Protein AF-A0A235G2V6-F1 (afdb_monomer)

Foldseek 3Di:
DDDDDDPLLLVLQQQQLCVLVVLCPPPDLCVLCVQLVHDSVLNVCSNRSVDSDDDPSSSVSSCVSSVHDVVNSCVSSDDVVVVVVVVD

Radius of gyration: 13.56 Å; Cα contacts (8 Å, |Δi|>4): 81; chains: 1; bounding box: 24×30×43 Å

Structure (mmCIF, N/CA/C/O backbone):
data_AF-A0A235G2V6-F1
#
_entry.id   AF-A0A235G2V6-F1
#
loop_
_atom_site.group_PDB
_atom_site.id
_atom_site.type_symbol
_atom_site.label_atom_id
_atom_site.label_alt_id
_atom_site.label_comp_id
_atom_site.label_asym_id
_atom_site.label_entity_id
_atom_site.label_seq_id
_atom_site.pdbx_PDB_ins_code
_atom_site.Cartn_x
_atom_site.Cartn_y
_atom_site.Cartn_z
_atom_site.occupancy
_atom_site.B_iso_or_equiv
_atom_site.auth_seq_id
_atom_site.auth_comp_id
_atom_site.auth_asym_id
_atom_site.auth_atom_id
_atom_site.pdbx_PDB_model_num
ATOM 1 N N . MET A 1 1 ? 6.808 -20.242 -15.422 1.00 47.50 1 MET A N 1
ATOM 2 C CA . MET A 1 1 ? 8.060 -19.452 -15.357 1.00 47.50 1 MET A CA 1
ATOM 3 C C . MET A 1 1 ? 7.742 -18.102 -14.726 1.00 47.50 1 MET A C 1
ATOM 5 O O . MET A 1 1 ? 6.683 -17.572 -15.034 1.00 47.50 1 MET A O 1
ATOM 9 N N . ARG A 1 2 ? 8.590 -17.562 -13.839 1.00 63.81 2 ARG A N 1
ATOM 10 C CA . ARG A 1 2 ? 8.478 -16.157 -13.410 1.00 63.81 2 ARG A CA 1
ATOM 11 C C . ARG A 1 2 ? 9.265 -15.316 -14.408 1.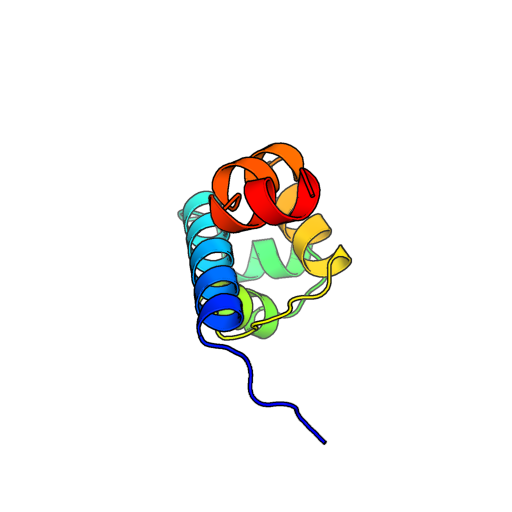00 63.81 2 ARG A C 1
ATOM 13 O O . ARG A 1 2 ? 10.462 -15.542 -14.557 1.00 63.81 2 ARG A O 1
ATOM 20 N N . VAL A 1 3 ? 8.591 -14.410 -15.106 1.00 72.56 3 VAL A N 1
ATOM 21 C CA . VAL A 1 3 ? 9.270 -13.394 -15.914 1.00 72.56 3 VAL A CA 1
ATOM 22 C C . VAL A 1 3 ? 9.945 -12.431 -14.930 1.00 72.56 3 VAL A C 1
ATOM 24 O O . VAL A 1 3 ? 9.283 -12.009 -13.977 1.00 72.56 3 VAL A O 1
ATOM 27 N N . PRO A 1 4 ? 11.252 -12.149 -15.068 1.00 78.25 4 PRO A N 1
ATOM 28 C CA . PRO A 1 4 ? 11.897 -11.134 -14.252 1.00 78.25 4 PRO A CA 1
ATOM 29 C C . PRO A 1 4 ? 11.232 -9.788 -14.528 1.00 78.25 4 PRO A C 1
ATOM 31 O O . PRO A 1 4 ? 10.984 -9.429 -15.676 1.00 78.25 4 PRO A O 1
ATOM 34 N N . LEU A 1 5 ? 10.917 -9.077 -13.454 1.00 74.69 5 LEU A N 1
ATOM 35 C CA . LEU A 1 5 ? 10.284 -7.771 -13.541 1.00 74.69 5 LEU A CA 1
ATOM 36 C C . LEU A 1 5 ? 11.246 -6.777 -14.179 1.00 74.69 5 LEU A C 1
ATOM 38 O O . LEU A 1 5 ? 12.454 -6.805 -13.927 1.00 74.69 5 LEU A O 1
ATOM 42 N N . THR A 1 6 ? 10.693 -5.882 -14.980 1.00 85.50 6 THR A N 1
ATOM 43 C CA . THR A 1 6 ? 11.414 -4.719 -15.484 1.00 85.50 6 THR A CA 1
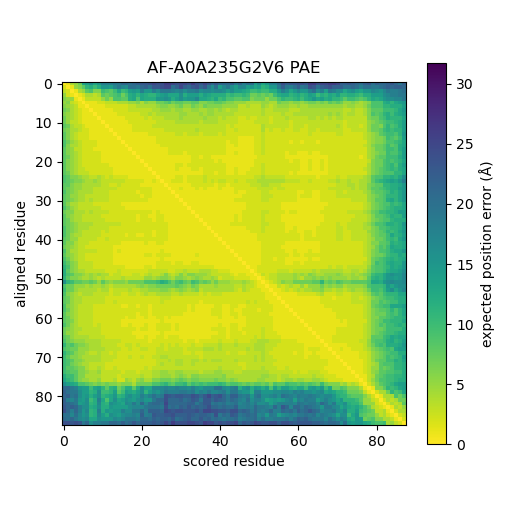ATOM 44 C C . THR A 1 6 ? 11.744 -3.767 -14.332 1.00 85.50 6 THR A C 1
ATOM 46 O O . THR A 1 6 ? 11.065 -3.743 -13.301 1.00 85.50 6 THR A O 1
ATOM 49 N N . ALA A 1 7 ? 12.785 -2.950 -14.505 1.00 85.38 7 ALA A N 1
ATOM 50 C CA . ALA A 1 7 ? 13.129 -1.912 -13.531 1.00 85.38 7 ALA A CA 1
ATOM 51 C C . ALA A 1 7 ? 11.944 -0.962 -13.272 1.00 85.38 7 ALA A C 1
ATOM 53 O O . ALA A 1 7 ? 11.693 -0.589 -12.132 1.00 85.38 7 ALA A O 1
ATOM 54 N N . GLU A 1 8 ? 11.171 -0.658 -14.317 1.00 83.06 8 GLU A N 1
ATOM 55 C CA . GLU A 1 8 ? 9.992 0.204 -14.243 1.00 83.06 8 GLU A CA 1
ATOM 56 C C . GLU A 1 8 ? 8.862 -0.414 -13.400 1.00 83.06 8 GLU A C 1
ATOM 58 O O . GLU A 1 8 ? 8.231 0.274 -12.601 1.00 83.06 8 GLU A O 1
ATOM 63 N N . GLU A 1 9 ? 8.605 -1.720 -13.527 1.00 82.50 9 GLU A N 1
ATOM 64 C CA . GLU A 1 9 ? 7.616 -2.413 -12.686 1.00 82.50 9 GLU A CA 1
ATOM 65 C C . GLU A 1 9 ? 8.033 -2.430 -11.214 1.00 82.50 9 GLU A C 1
ATOM 67 O O . GLU A 1 9 ? 7.192 -2.257 -10.329 1.00 82.50 9 GLU A O 1
ATOM 72 N N . LEU A 1 10 ? 9.329 -2.607 -10.944 1.00 85.69 10 LEU A N 1
ATOM 73 C CA . LEU A 1 10 ? 9.857 -2.563 -9.585 1.00 85.69 10 LEU A CA 1
ATOM 74 C C . LEU A 1 10 ? 9.744 -1.154 -8.986 1.00 85.69 10 LEU A C 1
ATOM 76 O O . LEU A 1 10 ? 9.287 -1.011 -7.853 1.00 85.69 10 LEU A O 1
ATOM 80 N N . GLU A 1 11 ? 10.104 -0.124 -9.752 1.00 88.00 11 GLU A N 1
ATOM 81 C CA . GLU A 1 11 ? 9.983 1.279 -9.351 1.00 88.00 11 GLU A CA 1
ATOM 82 C C . GLU A 1 11 ? 8.521 1.658 -9.072 1.00 88.00 11 GLU A C 1
ATOM 84 O O . GLU A 1 11 ? 8.215 2.259 -8.040 1.00 88.00 11 GLU A O 1
ATOM 89 N N . ARG A 1 12 ? 7.585 1.240 -9.938 1.00 85.69 12 ARG A N 1
ATOM 90 C CA . ARG A 1 12 ? 6.144 1.439 -9.714 1.00 85.69 12 ARG A CA 1
ATOM 91 C C . ARG A 1 12 ? 5.673 0.780 -8.415 1.00 85.69 12 ARG A C 1
ATOM 93 O O . ARG A 1 12 ? 4.947 1.412 -7.647 1.00 85.69 12 ARG A O 1
ATOM 100 N N . GLY A 1 13 ? 6.101 -0.456 -8.148 1.00 89.56 13 GLY A N 1
ATOM 101 C CA . GLY A 1 13 ? 5.786 -1.165 -6.905 1.00 89.56 13 GLY A CA 1
ATOM 102 C C . GLY A 1 13 ? 6.335 -0.465 -5.657 1.00 89.56 13 GLY A C 1
ATOM 103 O O . GLY A 1 13 ? 5.627 -0.355 -4.656 1.00 89.56 13 GLY A O 1
ATOM 104 N N . GLN A 1 14 ? 7.563 0.058 -5.722 1.00 92.12 14 GLN A N 1
ATOM 105 C CA . GLN A 1 14 ? 8.179 0.829 -4.635 1.00 92.12 14 GLN A CA 1
ATOM 106 C C . GLN A 1 14 ? 7.422 2.129 -4.355 1.00 92.12 14 GLN A C 1
ATOM 108 O O . GLN A 1 14 ? 7.016 2.352 -3.216 1.00 92.12 14 GLN A O 1
ATOM 113 N N . ARG A 1 15 ? 7.133 2.929 -5.390 1.00 92.56 15 ARG A N 1
ATOM 114 C CA . ARG A 1 15 ? 6.374 4.186 -5.258 1.00 92.56 15 ARG A CA 1
ATOM 115 C C . ARG A 1 15 ? 4.979 3.964 -4.671 1.00 92.56 15 ARG A C 1
ATOM 117 O O . ARG A 1 15 ? 4.543 4.718 -3.802 1.00 92.56 15 ARG A O 1
ATOM 124 N N . LEU A 1 16 ? 4.279 2.916 -5.115 1.00 93.88 16 LEU A N 1
ATOM 125 C CA . LEU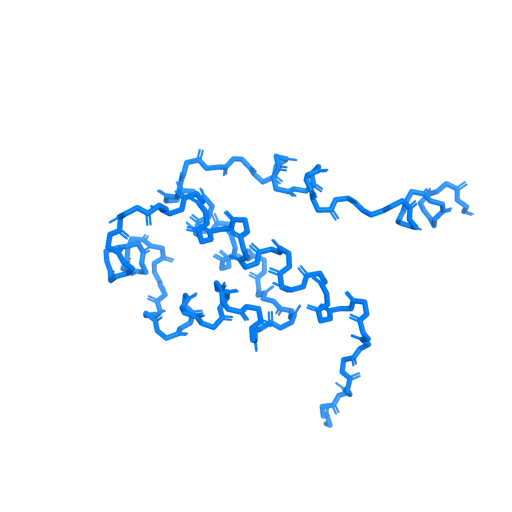 A 1 16 ? 2.984 2.527 -4.548 1.00 93.88 16 LEU A CA 1
ATOM 126 C C . LEU A 1 16 ? 3.118 2.154 -3.065 1.00 93.88 16 LEU A C 1
ATOM 128 O O . LEU A 1 16 ? 2.335 2.622 -2.238 1.00 93.88 16 LEU A O 1
ATOM 132 N N . GLY A 1 17 ? 4.110 1.327 -2.729 1.00 95.25 17 GLY A N 1
ATOM 133 C CA . GLY A 1 17 ? 4.380 0.902 -1.359 1.00 95.25 17 GLY A CA 1
ATOM 134 C C . GLY A 1 17 ? 4.654 2.069 -0.415 1.00 95.25 17 GLY A C 1
ATOM 135 O O . GLY A 1 17 ? 4.040 2.156 0.649 1.00 95.25 17 GLY A O 1
ATOM 136 N N . GLU A 1 18 ? 5.511 3.000 -0.829 1.00 95.31 18 GLU A N 1
ATOM 137 C CA . GLU A 1 18 ? 5.845 4.208 -0.070 1.00 95.31 18 GLU A CA 1
ATOM 138 C C . GLU A 1 18 ? 4.629 5.108 0.161 1.00 95.31 18 GLU A C 1
ATOM 140 O O . GLU A 1 18 ? 4.431 5.613 1.270 1.00 95.31 18 GLU A O 1
ATOM 145 N N . LEU A 1 19 ? 3.777 5.275 -0.852 1.00 95.25 19 LEU A N 1
ATOM 146 C CA . LEU A 1 19 ? 2.564 6.077 -0.735 1.00 95.25 19 LEU A CA 1
ATOM 147 C C . LEU A 1 19 ? 1.589 5.464 0.278 1.00 95.25 19 LEU A C 1
ATOM 149 O O . LEU A 1 19 ? 1.117 6.159 1.180 1.00 95.25 19 LEU A O 1
ATOM 153 N N . LEU A 1 20 ? 1.343 4.154 0.194 1.00 96.38 20 LEU A N 1
ATOM 154 C CA . LEU A 1 20 ? 0.488 3.447 1.154 1.00 96.38 20 LEU A CA 1
ATOM 155 C C . LEU A 1 20 ? 1.081 3.471 2.569 1.00 96.38 20 LEU A C 1
ATOM 157 O O . LEU A 1 20 ? 0.363 3.728 3.536 1.00 96.38 20 LEU A O 1
ATOM 161 N N . ARG A 1 21 ? 2.401 3.290 2.700 1.00 97.12 21 ARG A N 1
ATOM 162 C CA . ARG A 1 21 ? 3.118 3.389 3.979 1.00 97.12 21 ARG A CA 1
ATOM 163 C C . ARG A 1 21 ? 2.972 4.772 4.605 1.00 97.12 21 ARG A C 1
ATOM 165 O O . ARG A 1 21 ? 2.783 4.868 5.821 1.00 97.12 21 ARG A O 1
ATOM 172 N N . THR A 1 22 ? 3.080 5.819 3.792 1.00 96.56 22 THR A N 1
ATOM 173 C CA . THR A 1 22 ? 2.943 7.216 4.219 1.00 96.56 22 THR A CA 1
ATOM 174 C C . THR A 1 22 ? 1.525 7.484 4.699 1.00 96.56 22 THR A C 1
ATOM 176 O O . THR A 1 22 ? 1.334 7.993 5.798 1.00 96.56 22 THR A O 1
ATOM 179 N N . ALA A 1 23 ? 0.522 7.054 3.934 1.00 96.44 23 ALA A N 1
ATOM 180 C CA . ALA A 1 23 ? -0.876 7.226 4.302 1.00 96.44 23 ALA A CA 1
ATOM 181 C C . ALA A 1 23 ? -1.297 6.396 5.522 1.00 96.44 23 ALA A C 1
ATOM 183 O O . ALA A 1 23 ? -2.155 6.822 6.300 1.00 96.44 23 ALA A O 1
ATOM 184 N N . ARG A 1 24 ? -0.687 5.225 5.747 1.00 97.69 24 ARG A N 1
ATOM 185 C CA . ARG A 1 24 ? -0.861 4.495 7.007 1.00 97.69 24 ARG A CA 1
ATOM 186 C C . ARG A 1 24 ? -0.362 5.309 8.200 1.00 97.69 24 ARG A C 1
ATOM 188 O O . ARG A 1 24 ? -1.014 5.280 9.245 1.00 97.69 24 ARG A O 1
ATOM 195 N N . GLY A 1 25 ? 0.742 6.042 8.046 1.00 97.38 25 GLY A N 1
ATOM 196 C CA . GLY A 1 25 ? 1.331 6.851 9.112 1.00 97.38 25 GLY A CA 1
ATOM 1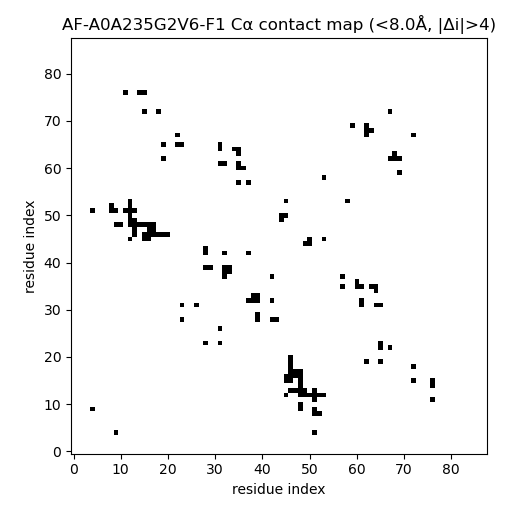97 C C . GLY A 1 25 ? 1.693 5.992 10.325 1.00 97.38 25 GLY A C 1
ATOM 198 O O . GLY A 1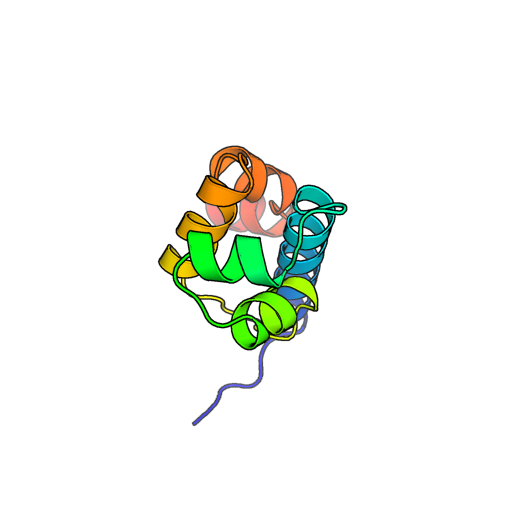 25 ? 2.361 4.961 10.183 1.00 97.38 25 GLY A O 1
ATOM 199 N N . ASP A 1 26 ? 1.208 6.394 11.497 1.00 97.38 26 ASP A N 1
ATOM 200 C CA . ASP A 1 26 ? 1.439 5.701 12.771 1.00 97.38 26 ASP A CA 1
ATOM 201 C C . ASP A 1 26 ? 0.383 4.631 13.088 1.00 97.38 26 ASP A C 1
ATOM 203 O O . ASP A 1 26 ? 0.478 3.939 14.104 1.00 97.38 26 ASP A O 1
ATOM 207 N N . ARG A 1 27 ? -0.619 4.440 12.213 1.00 97.88 27 ARG A N 1
ATOM 208 C CA . ARG A 1 27 ? -1.622 3.381 12.393 1.00 97.88 27 ARG A CA 1
ATOM 209 C C . ARG A 1 27 ? -0.948 2.013 12.427 1.00 97.88 27 ARG A C 1
ATOM 211 O O . ARG A 1 27 ? -0.041 1.726 11.639 1.00 97.88 27 ARG A O 1
ATOM 218 N N . SER A 1 28 ? -1.435 1.142 13.309 1.00 98.06 28 SER A N 1
ATOM 219 C CA . SER A 1 28 ? -0.931 -0.225 13.444 1.00 98.06 28 SER A CA 1
ATOM 220 C C . SER A 1 28 ? -1.034 -0.982 12.120 1.00 98.06 28 SER A C 1
ATOM 222 O O . SER A 1 28 ? -2.119 -1.132 11.561 1.00 98.06 28 SER A O 1
ATOM 224 N N . MET A 1 29 ? 0.094 -1.514 11.644 1.00 98.19 29 MET A N 1
ATOM 225 C CA . MET A 1 29 ? 0.126 -2.391 10.468 1.00 98.19 29 MET A CA 1
ATOM 226 C C . MET A 1 29 ? -0.744 -3.638 10.672 1.00 98.19 29 MET A C 1
ATOM 228 O O . MET A 1 29 ? -1.345 -4.123 9.722 1.00 98.19 29 MET A O 1
ATOM 232 N N . VAL A 1 30 ? -0.831 -4.139 11.909 1.00 98.44 30 VAL A N 1
ATOM 233 C CA . VAL A 1 30 ? -1.673 -5.296 12.239 1.00 98.44 30 VAL A CA 1
ATOM 234 C C . VAL A 1 30 ? -3.146 -4.957 12.047 1.00 98.44 30 VAL A C 1
ATOM 236 O O . VAL A 1 30 ? -3.849 -5.710 11.382 1.00 98.44 30 VAL A O 1
ATOM 239 N N . GLN A 1 31 ? -3.588 -3.809 12.569 1.00 98.44 31 GLN A N 1
ATOM 240 C CA . GLN A 1 31 ? -4.985 -3.389 12.460 1.00 98.44 31 GLN A CA 1
ATOM 241 C C . GLN A 1 31 ? -5.369 -3.110 11.004 1.00 98.44 31 GLN A C 1
ATOM 243 O O . GLN A 1 31 ? -6.365 -3.632 10.529 1.00 98.44 31 GLN A O 1
ATOM 248 N N . VAL A 1 32 ? -4.526 -2.383 10.263 1.00 98.56 32 VAL A N 1
ATOM 249 C CA . VAL A 1 32 ? -4.788 -2.091 8.844 1.00 98.56 32 VAL A CA 1
ATOM 250 C C . VAL A 1 32 ? -4.849 -3.364 8.004 1.00 98.56 32 VAL A C 1
ATOM 252 O O . VAL A 1 32 ? -5.714 -3.483 7.145 1.00 98.56 32 VAL A O 1
ATOM 255 N N . ALA A 1 33 ? -3.948 -4.324 8.236 1.00 98.38 33 ALA A N 1
ATOM 256 C CA . ALA A 1 33 ? -3.974 -5.589 7.508 1.00 98.38 33 ALA A CA 1
ATOM 257 C C . ALA A 1 33 ? -5.250 -6.388 7.809 1.00 98.38 33 ALA A C 1
ATOM 259 O O . ALA A 1 33 ? -5.861 -6.918 6.883 1.00 98.38 33 ALA A O 1
ATOM 260 N N . LEU A 1 34 ? -5.660 -6.431 9.083 1.00 98.50 34 LEU A N 1
ATOM 261 C CA . LEU A 1 34 ? -6.893 -7.085 9.514 1.00 98.50 34 LEU A CA 1
ATOM 262 C C . LEU A 1 34 ? -8.124 -6.451 8.854 1.00 98.50 34 LEU A C 1
ATOM 264 O O . LEU A 1 34 ? -8.909 -7.168 8.239 1.00 98.50 34 LEU A O 1
ATOM 268 N N . ASP A 1 35 ? -8.249 -5.125 8.929 1.00 98.44 35 ASP A N 1
ATOM 269 C CA . ASP A 1 35 ? -9.379 -4.382 8.361 1.00 98.44 35 ASP A CA 1
ATOM 270 C C . ASP A 1 35 ? -9.430 -4.516 6.829 1.00 98.44 35 ASP A C 1
ATOM 272 O O . ASP A 1 35 ? -10.507 -4.579 6.243 1.00 98.44 35 ASP A O 1
ATOM 276 N N . ALA A 1 36 ? -8.268 -4.624 6.172 1.00 97.94 36 ALA A N 1
ATOM 277 C CA . ALA A 1 36 ? -8.162 -4.829 4.727 1.00 97.94 36 ALA A CA 1
ATOM 278 C C . ALA A 1 36 ? -8.303 -6.306 4.303 1.00 97.94 36 ALA A C 1
ATOM 280 O O . ALA A 1 36 ? -8.195 -6.617 3.116 1.00 97.94 36 ALA A O 1
ATOM 281 N N . GLY A 1 37 ? -8.496 -7.235 5.248 1.00 98.06 37 GLY A N 1
ATOM 282 C CA . GLY A 1 37 ? -8.667 -8.661 4.964 1.00 98.06 37 GLY A CA 1
ATOM 283 C C . GLY A 1 37 ? -7.419 -9.353 4.403 1.00 98.06 37 GLY A C 1
ATOM 284 O O . GLY A 1 37 ? -7.534 -10.325 3.656 1.00 98.06 37 GLY A O 1
ATOM 285 N N . ILE A 1 38 ? -6.218 -8.867 4.736 1.00 98.00 38 ILE A N 1
ATOM 286 C CA . ILE A 1 38 ? -4.943 -9.431 4.270 1.00 98.00 38 ILE A CA 1
ATOM 287 C C . ILE A 1 38 ? -4.002 -9.774 5.423 1.00 98.00 38 ILE A C 1
ATOM 289 O O . ILE A 1 38 ? -4.148 -9.326 6.555 1.00 98.00 38 ILE A O 1
ATOM 293 N N . SER A 1 39 ? -2.972 -10.571 5.132 1.00 98.12 39 SER A N 1
ATOM 294 C CA . SER A 1 39 ? -1.934 -10.837 6.127 1.00 98.12 39 SER A CA 1
ATOM 295 C C . SER A 1 39 ? -1.055 -9.601 6.36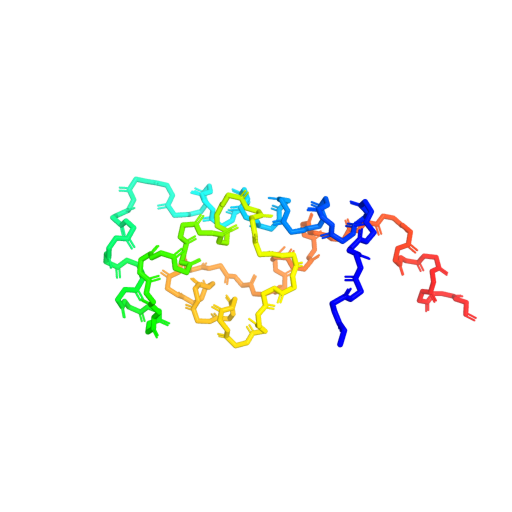6 1.00 98.12 39 SER A C 1
ATOM 297 O O . SER A 1 39 ? -0.752 -8.845 5.438 1.00 98.12 39 SER A O 1
ATOM 299 N N . VAL A 1 40 ? -0.563 -9.442 7.599 1.00 98.19 40 VAL A N 1
ATOM 300 C CA . VAL A 1 40 ? 0.423 -8.405 7.966 1.00 98.19 40 VAL A CA 1
ATOM 301 C C . VAL A 1 40 ? 1.673 -8.497 7.089 1.00 98.19 40 VAL A C 1
ATOM 303 O O . VAL A 1 40 ? 2.251 -7.483 6.708 1.00 98.19 40 VAL A O 1
ATOM 306 N N . GLU A 1 41 ? 2.075 -9.715 6.726 1.00 97.81 41 GLU A N 1
ATOM 307 C CA . GLU A 1 41 ? 3.220 -9.948 5.848 1.00 97.81 41 GLU A CA 1
ATOM 308 C C . GLU A 1 41 ? 2.953 -9.485 4.409 1.00 97.81 41 GLU A C 1
ATOM 310 O O . GLU A 1 41 ? 3.840 -8.925 3.764 1.00 97.81 41 GLU A O 1
ATOM 315 N N . THR A 1 42 ? 1.726 -9.660 3.908 1.00 96.56 42 THR A N 1
ATOM 316 C CA . THR A 1 42 ? 1.302 -9.109 2.613 1.00 96.56 42 THR A CA 1
ATOM 317 C C . THR A 1 42 ? 1.399 -7.589 2.640 1.00 96.56 42 THR A C 1
ATOM 319 O O . THR A 1 42 ? 2.050 -7.015 1.769 1.00 96.56 42 THR A O 1
ATOM 322 N N . LEU A 1 43 ? 0.826 -6.941 3.661 1.00 97.69 43 LEU A N 1
ATOM 323 C CA . LEU A 1 43 ? 0.883 -5.484 3.798 1.00 97.69 43 LEU A CA 1
ATOM 324 C C . LEU A 1 43 ? 2.331 -4.983 3.898 1.00 97.69 43 LEU A C 1
ATOM 326 O O . LEU A 1 43 ? 2.709 -4.056 3.188 1.00 97.69 43 LEU A O 1
ATOM 330 N N . ARG A 1 44 ? 3.181 -5.646 4.693 1.00 97.31 44 ARG A N 1
ATOM 331 C CA . ARG A 1 44 ? 4.611 -5.321 4.804 1.00 97.31 44 ARG A CA 1
ATOM 332 C C . ARG A 1 44 ? 5.324 -5.391 3.456 1.00 97.31 44 ARG A C 1
ATOM 334 O O . ARG A 1 44 ? 6.120 -4.510 3.137 1.00 97.31 44 ARG A O 1
ATOM 341 N N . LYS A 1 45 ? 5.074 -6.435 2.666 1.00 96.06 45 LYS A N 1
ATOM 342 C CA . LYS A 1 45 ? 5.684 -6.589 1.340 1.00 96.06 45 LYS A CA 1
ATOM 343 C C . LYS A 1 45 ? 5.196 -5.532 0.353 1.00 96.06 45 LYS A C 1
ATOM 345 O O . LYS A 1 45 ? 6.002 -5.075 -0.450 1.00 96.06 45 LYS A O 1
ATOM 350 N N . ILE A 1 46 ? 3.926 -5.133 0.427 1.00 96.06 46 ILE A N 1
ATOM 351 C CA . ILE A 1 46 ? 3.388 -4.030 -0.379 1.00 96.06 46 ILE A CA 1
ATOM 352 C C . ILE A 1 46 ? 4.088 -2.727 0.010 1.00 96.06 46 ILE A C 1
ATOM 354 O O . ILE A 1 46 ? 4.699 -2.097 -0.842 1.00 96.06 46 ILE A O 1
ATOM 358 N N . GLU A 1 47 ? 4.088 -2.369 1.295 1.00 97.00 47 GLU A N 1
ATOM 359 C CA . GLU A 1 47 ? 4.672 -1.112 1.791 1.00 97.00 47 GLU A CA 1
ATOM 360 C C . GLU A 1 47 ? 6.180 -0.986 1.566 1.00 97.00 47 GLU A C 1
ATOM 362 O O . GLU A 1 47 ? 6.712 0.116 1.527 1.00 97.00 47 GLU A O 1
ATOM 367 N N . THR A 1 48 ? 6.878 -2.112 1.426 1.00 94.31 48 THR A N 1
ATOM 368 C CA . THR A 1 48 ? 8.317 -2.150 1.122 1.00 94.31 48 THR A CA 1
ATOM 369 C C . THR A 1 48 ? 8.613 -2.330 -0.368 1.00 94.31 48 THR A C 1
ATOM 371 O O . THR A 1 48 ? 9.767 -2.548 -0.731 1.00 94.31 48 THR A O 1
ATOM 374 N N . GLY A 1 49 ? 7.594 -2.302 -1.236 1.00 90.56 49 GLY A N 1
ATOM 375 C CA . GLY A 1 49 ? 7.754 -2.458 -2.686 1.00 90.56 49 GLY A CA 1
ATOM 376 C C . GLY A 1 49 ? 8.233 -3.844 -3.130 1.00 90.56 49 GLY A C 1
ATOM 377 O O . GLY A 1 49 ? 8.688 -4.017 -4.256 1.00 90.56 49 GLY A O 1
ATOM 378 N N . ARG A 1 50 ? 8.156 -4.857 -2.256 1.00 88.69 50 ARG A N 1
ATOM 379 C CA . ARG A 1 50 ? 8.600 -6.239 -2.526 1.00 88.69 50 ARG A CA 1
ATOM 380 C C . ARG A 1 50 ? 7.562 -7.076 -3.272 1.00 88.69 50 ARG A C 1
ATOM 382 O O . ARG A 1 50 ? 7.831 -8.229 -3.608 1.00 88.69 50 ARG A O 1
ATOM 389 N N . ILE A 1 51 ? 6.379 -6.519 -3.512 1.00 85.19 51 ILE A N 1
ATOM 390 C CA . ILE A 1 51 ? 5.385 -7.057 -4.438 1.00 85.19 51 ILE A CA 1
ATOM 391 C C . ILE A 1 51 ? 5.310 -6.091 -5.613 1.00 85.19 51 ILE A C 1
ATOM 393 O O . ILE A 1 51 ? 4.810 -4.981 -5.471 1.00 85.19 51 ILE A O 1
ATOM 397 N N . ALA A 1 52 ? 5.812 -6.516 -6.768 1.00 74.06 52 ALA A N 1
ATOM 398 C CA . ALA A 1 52 ? 5.879 -5.647 -7.939 1.00 74.06 52 ALA A CA 1
ATOM 399 C C . ALA A 1 52 ? 4.538 -5.487 -8.660 1.00 74.06 52 ALA A C 1
ATOM 401 O O . ALA A 1 52 ? 4.247 -4.427 -9.199 1.00 74.06 52 ALA A O 1
ATOM 402 N N . THR A 1 53 ? 3.702 -6.525 -8.641 1.00 82.31 53 THR A N 1
ATOM 403 C CA . THR A 1 53 ? 2.357 -6.507 -9.226 1.00 82.31 53 THR A CA 1
ATOM 404 C C . THR A 1 53 ? 1.333 -6.927 -8.174 1.00 82.31 53 THR A C 1
ATOM 406 O O . THR A 1 53 ? 0.837 -8.057 -8.186 1.00 82.31 53 THR A O 1
ATOM 409 N N . PRO A 1 54 ? 1.045 -6.058 -7.187 1.00 86.12 54 PRO A N 1
ATOM 410 C CA . PRO A 1 54 ? 0.035 -6.369 -6.192 1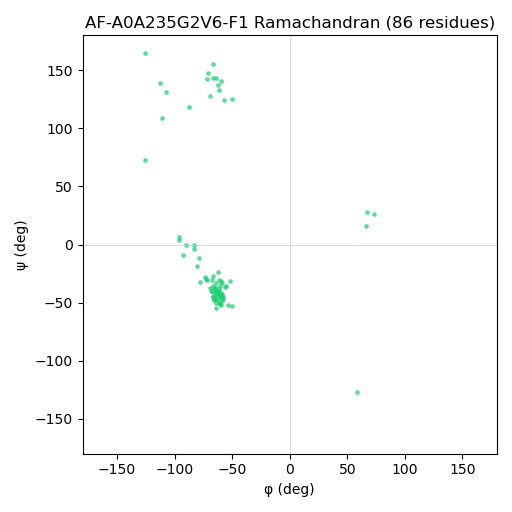.00 86.12 54 PRO A CA 1
ATOM 411 C C . PRO A 1 54 ? -1.332 -6.483 -6.865 1.00 86.12 54 PRO A C 1
ATOM 413 O O . PRO A 1 54 ? -1.644 -5.757 -7.809 1.00 86.12 54 PRO A O 1
ATOM 416 N N . ALA A 1 55 ? -2.150 -7.417 -6.385 1.00 92.56 55 ALA A N 1
ATOM 417 C CA . ALA A 1 55 ? -3.483 -7.617 -6.929 1.00 92.56 55 ALA A CA 1
ATOM 418 C C . ALA A 1 55 ? -4.335 -6.356 -6.724 1.00 92.56 55 ALA A C 1
ATOM 420 O O . ALA A 1 55 ? -4.337 -5.782 -5.634 1.00 92.56 55 ALA A O 1
ATOM 421 N N . PHE A 1 56 ? -5.094 -5.962 -7.752 1.00 93.94 56 PHE A N 1
ATOM 422 C CA . PHE A 1 56 ? -5.941 -4.765 -7.716 1.00 93.94 56 PHE A CA 1
ATOM 423 C C . PHE A 1 56 ? -6.835 -4.730 -6.471 1.00 93.94 56 PHE A C 1
ATOM 425 O O . PHE A 1 56 ? -6.750 -3.788 -5.693 1.00 93.94 56 PHE A O 1
ATOM 432 N N . PHE A 1 57 ? -7.595 -5.802 -6.219 1.00 96.00 57 PHE A N 1
ATOM 433 C CA . PHE A 1 57 ? -8.499 -5.886 -5.066 1.00 96.00 57 PHE A CA 1
ATOM 434 C C . PHE A 1 57 ? -7.784 -5.755 -3.717 1.00 96.00 57 PHE A C 1
ATOM 436 O O . PHE A 1 57 ? -8.348 -5.204 -2.778 1.00 96.00 57 PHE A O 1
ATOM 443 N N . THR A 1 58 ? -6.529 -6.204 -3.618 1.00 96.69 58 THR A N 1
ATOM 444 C CA . THR A 1 58 ? -5.719 -5.998 -2.413 1.00 96.69 58 THR A CA 1
ATOM 445 C C . THR A 1 58 ? -5.398 -4.521 -2.209 1.00 96.69 58 THR A C 1
ATOM 447 O O . THR A 1 58 ? -5.517 -4.020 -1.096 1.00 96.69 58 THR A O 1
ATOM 450 N N . ILE A 1 59 ? -5.017 -3.810 -3.272 1.00 96.38 59 ILE A N 1
ATOM 451 C CA . ILE A 1 59 ? -4.744 -2.371 -3.193 1.00 96.38 59 ILE A CA 1
ATOM 452 C C . ILE A 1 59 ? -6.023 -1.585 -2.911 1.00 96.38 59 ILE A C 1
ATOM 454 O O . ILE A 1 59 ? -5.985 -0.676 -2.090 1.00 96.38 59 ILE A O 1
ATOM 458 N N . SER A 1 60 ? -7.152 -1.957 -3.519 1.00 97.00 60 SER A N 1
ATOM 459 C CA . SER A 1 60 ? -8.455 -1.338 -3.255 1.00 97.00 60 SER A CA 1
ATOM 460 C C . SER A 1 60 ? -8.868 -1.458 -1.789 1.00 97.00 60 SER A C 1
ATOM 462 O O . SER A 1 60 ? -9.191 -0.442 -1.182 1.00 97.00 60 SER A O 1
ATOM 464 N N . ALA A 1 61 ? -8.782 -2.656 -1.201 1.00 97.81 61 ALA A N 1
ATOM 465 C CA . ALA A 1 61 ? -9.132 -2.875 0.204 1.00 97.81 61 ALA A CA 1
ATOM 466 C C . ALA A 1 61 ? -8.223 -2.083 1.159 1.00 97.81 61 ALA A C 1
ATOM 468 O O . ALA A 1 61 ? -8.693 -1.453 2.103 1.00 97.81 61 ALA A O 1
ATOM 469 N N . VAL A 1 62 ? -6.911 -2.056 0.893 1.00 97.94 62 VAL A N 1
ATOM 470 C CA . VAL A 1 62 ? -5.975 -1.250 1.690 1.00 97.94 62 VAL A CA 1
ATOM 471 C C . VAL A 1 62 ? -6.272 0.243 1.532 1.00 97.94 62 VAL A C 1
ATOM 473 O O . VAL A 1 62 ? -6.298 0.961 2.525 1.00 97.94 62 VAL A O 1
ATOM 476 N N . ALA A 1 63 ? -6.520 0.727 0.314 1.00 97.12 63 ALA A N 1
ATOM 477 C CA . ALA A 1 63 ? -6.828 2.133 0.059 1.00 97.12 63 ALA A CA 1
ATOM 478 C C . ALA A 1 63 ? -8.104 2.586 0.788 1.00 97.12 63 ALA A C 1
ATOM 480 O O . ALA A 1 63 ? -8.104 3.660 1.390 1.00 97.12 63 ALA A O 1
ATOM 481 N N . GLU A 1 64 ? -9.142 1.746 0.803 1.00 97.75 64 GLU A N 1
ATOM 482 C CA . GLU A 1 64 ? -10.392 1.986 1.531 1.00 97.75 64 GLU A CA 1
ATOM 483 C C . GLU A 1 64 ? -10.149 2.150 3.037 1.00 97.75 64 GLU A C 1
ATOM 485 O O . GLU A 1 64 ? -10.495 3.184 3.607 1.00 97.75 64 GLU A O 1
ATOM 490 N N . VAL A 1 65 ? -9.448 1.200 3.666 1.00 98.25 65 VAL A N 1
ATOM 491 C CA . VAL A 1 65 ? -9.069 1.273 5.093 1.00 98.25 65 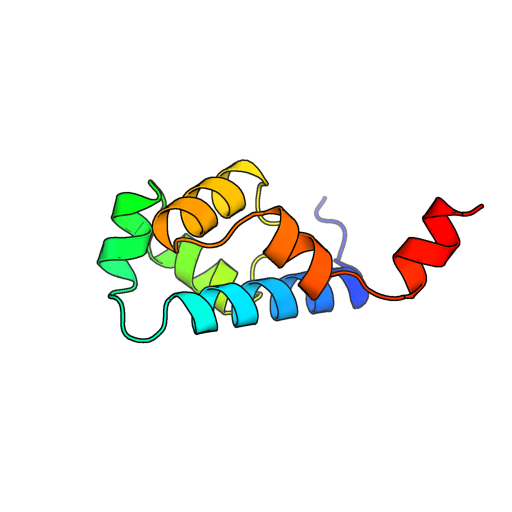VAL A CA 1
ATOM 492 C C . VAL A 1 65 ? -8.198 2.496 5.386 1.00 98.25 65 VAL A C 1
ATOM 494 O O . VAL A 1 65 ? -8.279 3.116 6.452 1.00 98.25 65 VAL A O 1
ATOM 497 N N . LEU A 1 66 ? -7.336 2.870 4.440 1.00 97.44 66 LEU A N 1
ATOM 498 C CA . LEU A 1 66 ? -6.466 4.025 4.590 1.00 97.44 66 LEU A CA 1
ATOM 499 C C . LEU A 1 66 ? -7.174 5.365 4.345 1.00 97.44 66 LEU A C 1
ATOM 501 O O . LEU A 1 66 ? -6.600 6.387 4.726 1.00 97.44 66 LEU A O 1
ATOM 505 N N . GLY A 1 67 ? -8.393 5.369 3.799 1.00 96.38 67 GLY A N 1
ATOM 506 C CA . GLY A 1 67 ? -9.145 6.577 3.457 1.00 96.38 67 GLY A CA 1
ATOM 507 C C . GLY A 1 67 ? -8.608 7.303 2.218 1.00 96.38 67 GLY A C 1
ATOM 508 O O . GLY A 1 67 ? -8.754 8.519 2.111 1.00 96.38 67 GLY A O 1
ATOM 509 N N . ILE A 1 68 ? -7.953 6.585 1.300 1.00 95.56 68 ILE A N 1
ATOM 510 C CA . ILE A 1 68 ? -7.369 7.148 0.075 1.00 95.56 68 ILE A CA 1
ATOM 511 C C . ILE A 1 68 ? -8.217 6.730 -1.123 1.00 95.56 68 ILE A C 1
ATOM 513 O O . ILE A 1 68 ? -8.489 5.546 -1.312 1.00 95.56 68 ILE A O 1
ATOM 517 N N . SER A 1 69 ? -8.581 7.679 -1.988 1.00 94.94 69 SER A N 1
ATOM 518 C CA . SER A 1 69 ? -9.234 7.325 -3.250 1.00 94.94 69 SER A CA 1
ATOM 519 C C . SER A 1 69 ? -8.254 6.676 -4.231 1.00 94.94 69 SER A C 1
ATOM 521 O O . SER A 1 69 ? -7.099 7.097 -4.363 1.00 94.94 69 SER A O 1
ATOM 523 N N . LEU A 1 70 ? -8.732 5.678 -4.979 1.00 94.00 70 LEU A N 1
ATOM 524 C CA . LEU A 1 70 ? -7.947 5.050 -6.044 1.00 94.00 70 LEU A CA 1
ATOM 525 C C . LEU A 1 70 ? -7.569 6.048 -7.148 1.00 94.00 70 LEU A C 1
ATOM 527 O O . LEU A 1 70 ? -6.482 5.942 -7.707 1.00 94.00 70 LEU A O 1
ATOM 531 N N . ASP A 1 71 ? -8.400 7.062 -7.403 1.00 92.62 71 ASP A N 1
ATOM 532 C CA . ASP A 1 71 ? -8.065 8.160 -8.316 1.00 92.62 71 ASP A CA 1
ATOM 533 C C . ASP A 1 71 ? -6.849 8.963 -7.848 1.00 92.62 71 ASP A C 1
ATOM 535 O 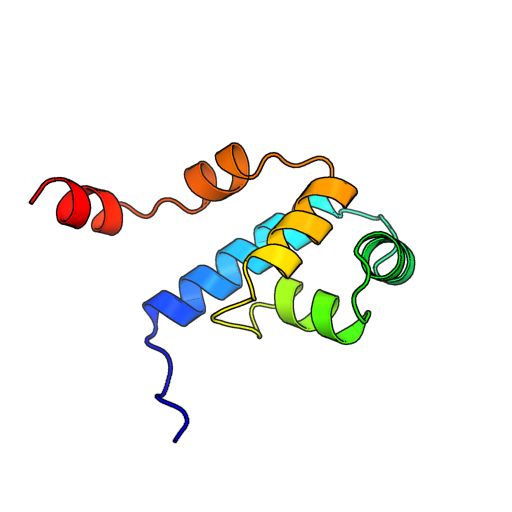O . ASP A 1 71 ? -6.004 9.338 -8.660 1.00 92.62 71 ASP A O 1
ATOM 539 N N . THR A 1 72 ? -6.741 9.235 -6.542 1.00 89.94 72 THR A N 1
ATOM 540 C CA . THR A 1 72 ? -5.582 9.946 -5.980 1.00 89.94 72 THR A CA 1
ATOM 541 C C . THR A 1 72 ? -4.330 9.098 -6.133 1.00 89.94 72 THR A C 1
ATOM 543 O O . THR A 1 72 ? -3.323 9.583 -6.641 1.00 89.94 72 THR A O 1
ATOM 546 N N . LEU A 1 73 ? -4.418 7.812 -5.780 1.00 90.94 73 LEU A N 1
ATOM 547 C CA . LEU A 1 73 ? -3.344 6.840 -5.984 1.00 90.94 73 LEU A CA 1
ATOM 548 C C . LEU A 1 73 ? -2.873 6.811 -7.443 1.00 90.94 73 LEU A C 1
ATOM 550 O O . LEU A 1 73 ? -1.682 6.962 -7.704 1.00 90.94 73 LEU A O 1
ATOM 554 N N . ALA A 1 74 ? -3.799 6.665 -8.392 1.00 89.88 74 ALA A N 1
ATOM 555 C CA . ALA A 1 74 ? -3.486 6.614 -9.816 1.00 89.88 74 ALA A CA 1
ATOM 556 C C . ALA A 1 74 ? -2.808 7.905 -10.297 1.00 89.88 74 ALA A C 1
ATOM 558 O O . ALA A 1 74 ? -1.773 7.836 -10.953 1.00 89.88 74 ALA A O 1
ATOM 559 N N . LYS A 1 75 ? -3.324 9.078 -9.910 1.00 89.38 75 LYS A N 1
ATOM 560 C CA . LYS A 1 75 ? -2.740 10.380 -10.278 1.00 89.38 75 LYS A CA 1
ATOM 561 C C . LYS A 1 75 ? -1.343 10.594 -9.699 1.00 89.38 75 LYS A C 1
ATOM 563 O O . LYS A 1 75 ? -0.496 11.167 -10.372 1.00 89.38 75 LYS A O 1
ATOM 568 N N . THR A 1 76 ? -1.078 10.147 -8.472 1.00 86.94 76 THR A N 1
ATOM 569 C CA . THR A 1 76 ? 0.260 10.267 -7.864 1.00 86.94 76 THR A CA 1
ATOM 570 C C . THR A 1 76 ? 1.266 9.286 -8.477 1.00 86.94 76 THR A C 1
ATOM 572 O O . THR A 1 76 ? 2.471 9.553 -8.503 1.00 86.94 76 THR A O 1
ATOM 575 N N . LEU A 1 77 ? 0.781 8.150 -8.980 1.00 85.75 77 LEU A N 1
ATOM 576 C CA . LEU A 1 77 ? 1.598 7.115 -9.614 1.00 85.75 77 LEU A CA 1
ATOM 577 C C . LEU A 1 77 ? 1.710 7.272 -11.135 1.00 85.75 77 LEU A C 1
ATOM 579 O O . LEU A 1 77 ? 2.546 6.597 -11.742 1.00 85.75 77 LEU A O 1
ATOM 583 N N . GLU A 1 78 ? 0.936 8.173 -11.751 1.00 81.31 78 GLU A N 1
ATOM 584 C CA . GLU A 1 78 ? 1.112 8.540 -13.155 1.00 81.31 78 GLU A CA 1
ATOM 585 C C . GLU A 1 78 ? 2.582 8.891 -13.399 1.00 81.31 78 GLU A C 1
ATOM 587 O O . GLU A 1 78 ? 3.202 9.697 -12.703 1.00 81.31 78 GLU A O 1
ATOM 592 N N . THR A 1 79 ? 3.161 8.213 -14.383 1.00 65.81 79 THR A N 1
ATOM 593 C CA . THR A 1 79 ? 4.527 8.458 -14.845 1.00 65.81 79 THR A CA 1
ATOM 594 C C . THR A 1 79 ? 4.399 9.021 -16.266 1.00 65.81 79 THR A C 1
ATOM 596 O O . THR A 1 79 ? 3.534 8.535 -17.005 1.00 65.81 79 THR A O 1
ATOM 599 N N . PRO A 1 80 ? 5.175 10.044 -16.674 1.00 59.16 80 PRO A N 1
ATOM 600 C CA . PRO A 1 80 ? 4.981 10.735 -17.956 1.00 59.16 80 PRO A CA 1
ATOM 601 C C . PRO A 1 80 ? 4.915 9.808 -19.183 1.00 59.16 80 PRO A C 1
ATOM 603 O O . PRO A 1 80 ? 4.153 10.065 -20.110 1.00 59.16 80 PRO A O 1
ATOM 606 N N . GLN A 1 81 ? 5.627 8.681 -19.150 1.00 59.50 81 GLN A N 1
ATOM 607 C CA . GLN A 1 81 ? 5.705 7.691 -20.229 1.00 59.50 81 GLN A CA 1
ATOM 608 C C . GLN A 1 81 ? 4.373 6.960 -20.493 1.00 59.50 81 GLN A C 1
ATOM 610 O O . GLN A 1 81 ? 4.121 6.518 -21.614 1.00 59.50 81 GLN A O 1
ATOM 615 N N . LEU A 1 82 ? 3.493 6.834 -19.490 1.00 58.72 82 LEU A N 1
ATOM 616 C CA . LEU A 1 82 ? 2.161 6.237 -19.670 1.00 58.72 82 LEU A CA 1
ATOM 617 C C . LEU A 1 82 ? 1.217 7.165 -20.451 1.00 58.72 82 LEU A C 1
ATOM 619 O O . LEU A 1 82 ? 0.360 6.672 -21.182 1.00 58.72 82 LEU A O 1
ATOM 623 N N . ARG A 1 83 ? 1.399 8.491 -20.353 1.00 55.47 83 ARG A N 1
ATOM 624 C CA . ARG A 1 83 ? 0.613 9.465 -21.130 1.00 55.47 83 ARG A CA 1
ATOM 625 C C . ARG A 1 83 ? 0.946 9.406 -22.618 1.00 55.47 83 ARG A C 1
ATOM 627 O O . ARG A 1 83 ? 0.033 9.453 -23.433 1.00 55.47 83 ARG A O 1
ATOM 634 N N . GLU A 1 84 ? 2.223 9.246 -22.964 1.00 54.28 84 GLU A N 1
ATOM 635 C CA . GLU A 1 84 ? 2.666 9.126 -24.362 1.00 54.28 84 GLU A CA 1
ATOM 636 C C . GLU A 1 84 ? 2.149 7.842 -25.024 1.00 54.28 84 GLU A C 1
ATOM 638 O O . GLU A 1 84 ? 1.731 7.878 -26.176 1.00 54.28 84 GLU A O 1
ATOM 643 N N . LYS A 1 85 ? 2.094 6.721 -24.287 1.00 54.16 85 LYS A N 1
ATOM 644 C CA . LYS A 1 85 ? 1.518 5.463 -24.798 1.00 54.16 85 LYS A CA 1
ATOM 645 C C . LYS A 1 85 ? -0.005 5.479 -24.931 1.00 54.16 85 LYS A C 1
ATOM 647 O O . LYS A 1 85 ? -0.519 4.766 -25.778 1.00 54.16 85 LYS A O 1
ATOM 652 N N . ALA A 1 86 ? -0.723 6.227 -24.093 1.00 57.28 86 ALA A N 1
ATOM 653 C CA . ALA A 1 86 ? -2.183 6.335 -24.179 1.00 57.28 86 ALA A CA 1
ATOM 654 C C . ALA A 1 86 ? -2.655 7.336 -25.254 1.00 57.28 86 ALA A C 1
ATOM 656 O O . ALA A 1 86 ? -3.818 7.306 -25.646 1.00 57.28 86 ALA A O 1
ATOM 657 N N . ALA A 1 87 ? -1.768 8.233 -25.700 1.00 59.09 87 ALA A N 1
ATOM 658 C CA . ALA A 1 87 ? -2.025 9.236 -26.735 1.00 59.09 87 ALA A CA 1
ATOM 659 C C . ALA A 1 87 ? -1.565 8.807 -28.146 1.00 59.09 87 ALA A C 1
ATOM 661 O O . ALA A 1 87 ? -1.664 9.608 -29.077 1.00 59.09 87 ALA A O 1
ATOM 662 N N . SER A 1 88 ? -1.066 7.574 -28.297 1.00 49.50 88 SER A N 1
ATOM 663 C CA . SER A 1 88 ? -0.646 6.956 -29.562 1.00 49.50 88 SER A CA 1
ATOM 664 C C . SER A 1 88 ? -1.497 5.739 -29.897 1.00 49.50 88 SER A C 1
ATOM 666 O O . SER A 1 88 ? -1.493 5.393 -31.099 1.00 49.50 88 SER A O 1
#

Secondary structure (DSSP, 8-state):
-PPPPPHHHHHHHHHHHHHHHHHHTTS-HHHHHHHTTS-HHHHHHHHTT--SS--HHHHHHHHHHHT--HHHHHHHH--HHHHHHH--

Solvent-accessible surface area (backbone atoms only — not comparable to full-atom values): 5024 Å² total; per-residue (Å²): 134,85,79,81,77,52,71,66,45,41,50,52,14,32,56,51,8,45,52,52,44,58,62,44,58,88,57,56,61,62,56,52,16,56,75,34,75,45,52,49,67,58,48,51,32,36,40,66,18,72,38,50,78,68,57,67,69,59,52,52,33,42,28,58,74,54,73,46,55,67,67,58,53,49,63,73,64,61,50,77,70,59,55,58,63,74,76,108

Nearest PDB structures (foldseek):
  2ofy-assembly1_B  TM=9.796E-01  e=3.169E-08  Rhodococcus jostii RHA1
  3qq6-assembly1_A  TM=8.950E-01  e=1.174E-02  Bacillus subtilis
  7t5u-assembly1_A  TM=8.437E-01  e=1.304E-02  Escherichia coli
  3pxp-assembly1_A  TM=8.449E-01  e=1.175E-01  Chloroflexus aurantiacus J-10-fl
  8dtq-assembly1_B  TM=7.370E-01  e=1.304E-01  Staphylococcus aureus

pLDDT: mean 87.95, std 13.79, range [47.5, 98.56]

Sequence (88 aa):
MRVPLTAEELERGQRLGELLRTARGDRSMVQVALDAGISVETLRKIETGRIATPAFFTISAVAEVLGISLDTLAKTLETPQLREKAAS

Mean predicted aligned error: 5.48 Å